Protein AF-A0A4D7QML1-F1 (afdb_monomer)

Sequence (74 aa):
MEASVTDRLASYGAALKTSGAVQKREIRRWLNNRAENPHQPFRHRELATLRFRRMKSQQKFAEFHGSIHNHINQ

pLDDT: mean 73.16, std 7.36, range [43.12, 85.25]

Organism: NCBI:txid2570229

Secondary structure (DSSP, 8-state):
-PPEE--S-HHHHHHHHHTT-GGGEE--HHHHHHHHTTHHHHHHHHHHTTT-SSHHHHHHHHHHHHHHHHHHT-

Foldseek 3Di:
DAQDEDEPDVVVVVVCVVVVRNVSYDDDPVVVCVVCVLCVVVVVVCVVVVVVVDPVVNVVVCVVSVVVSVVVVD

Solvent-accessible surface area (backbone atoms only — not comparable to full-atom values): 4481 Å² total; per-residue (Å²): 134,88,64,52,65,48,69,91,53,67,67,53,56,53,53,26,56,78,67,72,42,60,92,38,56,44,80,42,72,69,60,38,48,60,68,44,53,76,45,48,66,52,50,54,48,45,64,75,43,72,74,59,90,43,70,71,59,53,51,53,50,50,52,55,53,49,51,53,56,52,61,77,73,106

Mean predicted aligned error: 10.62 Å

Structure (mmCIF, N/CA/C/O backbone):
data_AF-A0A4D7QML1-F1
#
_entry.id   AF-A0A4D7QML1-F1
#
loop_
_atom_site.group_PDB
_atom_site.id
_atom_site.type_symbol
_atom_site.label_atom_id
_atom_site.label_alt_id
_atom_site.label_comp_id
_atom_site.label_asym_id
_atom_site.label_entity_id
_atom_site.label_seq_id
_atom_site.pdbx_PDB_ins_code
_atom_site.Cartn_x
_atom_site.Cartn_y
_atom_site.Cartn_z
_atom_site.occupancy
_atom_site.B_iso_or_equiv
_atom_site.auth_seq_id
_atom_site.auth_comp_id
_atom_site.auth_asym_id
_atom_site.auth_atom_id
_atom_site.pdbx_PDB_model_num
ATOM 1 N N . MET A 1 1 ? -23.036 -8.499 4.648 1.00 43.12 1 MET A N 1
ATOM 2 C CA . MET A 1 1 ? -22.531 -7.137 4.931 1.00 43.12 1 MET A CA 1
ATOM 3 C C . MET A 1 1 ? -21.034 -7.252 5.145 1.00 43.12 1 MET A C 1
ATOM 5 O O . MET A 1 1 ? -20.647 -7.949 6.070 1.00 43.12 1 MET A O 1
ATOM 9 N N . GLU A 1 2 ? -20.208 -6.663 4.278 1.00 54.88 2 GLU A N 1
ATOM 10 C CA . GLU A 1 2 ? -18.749 -6.718 4.438 1.00 54.88 2 GLU A CA 1
ATOM 11 C C . GLU A 1 2 ? -18.278 -5.758 5.537 1.00 54.88 2 GLU A C 1
ATOM 13 O O . GLU A 1 2 ? -18.633 -4.576 5.541 1.00 54.88 2 GLU A O 1
ATOM 18 N N . ALA A 1 3 ? -17.499 -6.287 6.479 1.00 62.00 3 ALA A N 1
ATOM 19 C CA . ALA A 1 3 ? -16.741 -5.506 7.445 1.00 62.00 3 ALA A CA 1
ATOM 20 C C . ALA A 1 3 ? -15.364 -5.196 6.849 1.00 62.00 3 ALA A C 1
ATOM 22 O O . ALA A 1 3 ? -14.697 -6.080 6.312 1.00 62.00 3 ALA A O 1
ATOM 23 N N . SER A 1 4 ? -14.937 -3.937 6.929 1.00 62.84 4 SER A N 1
ATOM 24 C CA . SER A 1 4 ? -13.631 -3.516 6.425 1.00 62.84 4 SER A CA 1
ATOM 25 C C . SER A 1 4 ? -12.583 -3.736 7.512 1.00 62.84 4 SER A C 1
ATOM 27 O O . SER A 1 4 ? -12.637 -3.114 8.579 1.00 62.84 4 SER A O 1
ATOM 29 N N . VAL A 1 5 ? -11.625 -4.622 7.249 1.00 66.19 5 VAL A N 1
ATOM 30 C CA . VAL A 1 5 ? -10.510 -4.888 8.162 1.00 66.19 5 VAL A CA 1
ATOM 31 C C . VAL A 1 5 ? -9.406 -3.872 7.885 1.00 66.19 5 VAL A C 1
ATOM 33 O O . VAL A 1 5 ? -8.917 -3.786 6.761 1.00 66.19 5 VAL A O 1
ATOM 36 N N . THR A 1 6 ? -9.053 -3.057 8.880 1.00 70.56 6 THR A N 1
ATOM 37 C CA . THR A 1 6 ? -8.037 -2.005 8.714 1.00 70.56 6 THR A CA 1
ATOM 38 C C . THR A 1 6 ? -7.026 -1.989 9.850 1.00 70.56 6 THR A C 1
ATOM 40 O O . THR A 1 6 ? -7.299 -2.414 10.980 1.00 70.56 6 THR A O 1
ATOM 43 N N . ASP A 1 7 ? -5.828 -1.483 9.558 1.00 70.19 7 ASP A N 1
ATOM 44 C CA . ASP A 1 7 ? -4.787 -1.288 10.562 1.00 70.19 7 ASP A CA 1
ATOM 4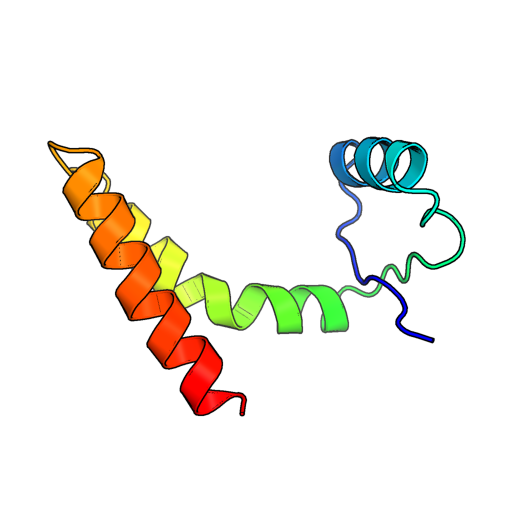5 C C . ASP A 1 7 ? -5.138 -0.173 11.568 1.00 70.19 7 ASP A C 1
ATOM 47 O O . ASP A 1 7 ? -6.048 0.636 11.357 1.00 70.19 7 ASP A O 1
ATOM 51 N N . ARG A 1 8 ? -4.445 -0.141 12.714 1.00 71.81 8 ARG A N 1
ATOM 52 C CA . ARG A 1 8 ? -4.676 0.832 13.798 1.00 71.81 8 ARG A CA 1
ATOM 53 C C . ARG A 1 8 ? -4.187 2.253 13.497 1.00 71.81 8 ARG A C 1
ATOM 55 O O . ARG A 1 8 ? -4.434 3.141 14.308 1.00 71.81 8 ARG A O 1
ATOM 62 N N . LEU A 1 9 ? -3.577 2.488 12.338 1.00 76.44 9 LEU A N 1
ATOM 63 C CA . LEU A 1 9 ? -3.171 3.810 11.853 1.00 76.44 9 LEU A CA 1
ATOM 64 C C . LEU A 1 9 ? -4.319 4.844 11.857 1.00 76.44 9 LEU A C 1
ATOM 66 O O . LEU A 1 9 ? -5.448 4.576 11.433 1.00 76.44 9 LEU A O 1
ATOM 70 N N . ALA A 1 10 ? -4.011 6.062 12.317 1.00 75.38 10 ALA A N 1
ATOM 71 C CA . ALA A 1 10 ? -4.970 7.166 12.442 1.00 75.38 10 ALA A CA 1
ATOM 72 C C . ALA A 1 10 ? -5.531 7.640 11.087 1.00 75.38 10 ALA A C 1
ATOM 74 O O . ALA A 1 10 ? -6.685 8.066 11.009 1.00 75.38 10 ALA A O 1
ATOM 75 N N . SER A 1 11 ? -4.751 7.494 10.012 1.00 76.50 11 SER A N 1
ATOM 76 C CA . SER A 1 11 ? -5.152 7.804 8.635 1.00 76.50 11 SER A CA 1
ATOM 77 C C . SER A 1 11 ? -6.367 6.989 8.177 1.00 76.50 11 SER A C 1
ATOM 79 O O . SER A 1 11 ? -7.295 7.544 7.590 1.00 76.50 11 SER A O 1
ATOM 81 N N . TYR A 1 12 ? -6.435 5.701 8.530 1.00 72.88 12 TYR A N 1
ATOM 82 C CA . TYR A 1 12 ? -7.600 4.861 8.235 1.00 72.88 12 TYR A CA 1
ATOM 83 C C . TYR A 1 12 ? -8.842 5.301 9.007 1.00 72.88 12 TYR A C 1
ATOM 85 O O . TYR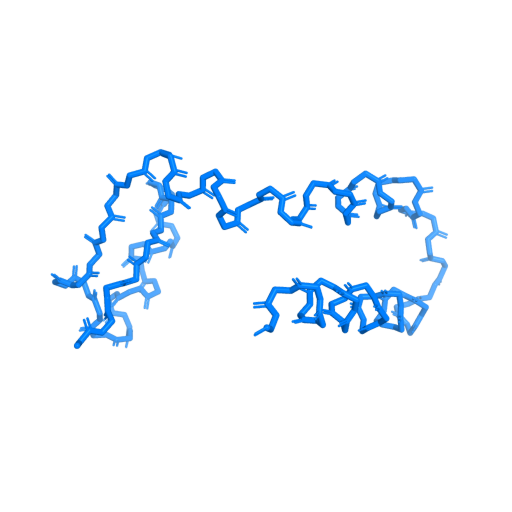 A 1 12 ? -9.949 5.234 8.483 1.00 72.88 12 TYR A O 1
ATOM 93 N N . GLY A 1 13 ? -8.676 5.798 10.237 1.00 76.50 13 GLY A N 1
ATOM 94 C CA . GLY A 1 13 ? -9.779 6.364 11.014 1.00 76.50 13 GLY A CA 1
ATOM 95 C C . GLY A 1 13 ? -10.410 7.585 10.339 1.00 76.50 13 GLY A C 1
ATOM 96 O O . GLY A 1 13 ? -11.634 7.708 10.332 1.00 76.50 13 GLY A O 1
ATOM 97 N N . ALA A 1 14 ? -9.595 8.455 9.736 1.00 81.31 14 ALA A N 1
ATOM 98 C CA . ALA A 1 14 ? -10.079 9.595 8.958 1.00 81.31 14 ALA A CA 1
ATOM 99 C C . ALA A 1 14 ? -10.799 9.143 7.675 1.00 81.31 14 ALA A C 1
ATOM 101 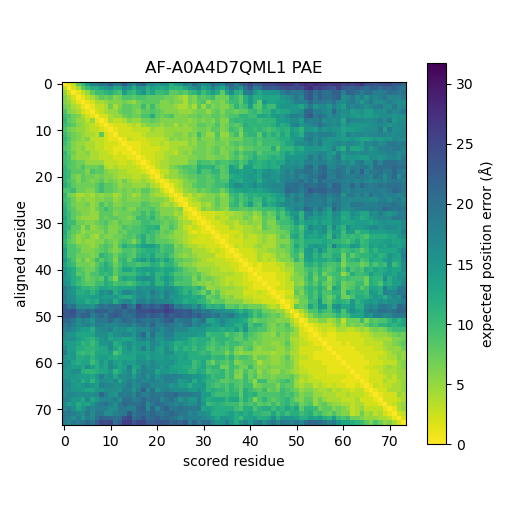O O . ALA A 1 14 ? -11.933 9.550 7.439 1.00 81.31 14 ALA A O 1
ATOM 102 N N . ALA A 1 15 ? -10.202 8.226 6.907 1.00 78.94 15 ALA A N 1
ATOM 103 C CA . ALA A 1 15 ? -10.797 7.702 5.674 1.00 78.94 15 ALA A CA 1
ATOM 104 C C . ALA A 1 15 ? -12.135 6.975 5.913 1.00 78.94 15 ALA A C 1
ATOM 106 O O . ALA A 1 15 ? -13.094 7.145 5.156 1.00 78.94 15 ALA A O 1
ATOM 107 N N . LEU A 1 16 ? -12.235 6.200 6.998 1.00 79.56 16 LEU A N 1
ATOM 108 C CA . LEU A 1 16 ? -13.463 5.498 7.379 1.00 79.56 16 LEU A CA 1
ATOM 109 C C . LEU A 1 16 ? -14.566 6.456 7.842 1.00 79.56 16 LEU A C 1
ATOM 111 O O . LEU A 1 16 ? -15.738 6.165 7.612 1.00 79.56 16 LEU A O 1
ATOM 115 N N . LYS A 1 17 ? -14.211 7.594 8.458 1.00 80.12 17 LYS A N 1
ATOM 116 C CA . LYS A 1 17 ? -15.167 8.666 8.784 1.00 80.12 17 LYS A CA 1
ATOM 117 C C . LYS A 1 17 ? -15.728 9.305 7.522 1.00 80.12 17 LYS A C 1
ATOM 119 O O . LYS A 1 17 ? -16.942 9.426 7.412 1.00 80.12 17 LYS A O 1
ATOM 124 N N . THR A 1 18 ? -14.870 9.633 6.559 1.00 81.31 18 THR A N 1
ATOM 125 C CA . THR A 1 18 ? -15.294 10.178 5.261 1.00 81.31 18 THR A CA 1
ATOM 126 C C . THR A 1 18 ? -16.171 9.193 4.486 1.00 81.31 18 THR A C 1
ATOM 128 O O . THR A 1 18 ? -17.126 9.602 3.839 1.00 81.31 18 THR A O 1
ATOM 131 N N . SER A 1 19 ? -15.891 7.892 4.597 1.00 74.56 19 SER A N 1
ATOM 132 C CA . SER A 1 19 ? -16.611 6.835 3.870 1.00 74.56 19 SER A CA 1
ATOM 133 C C . SER A 1 19 ? -17.834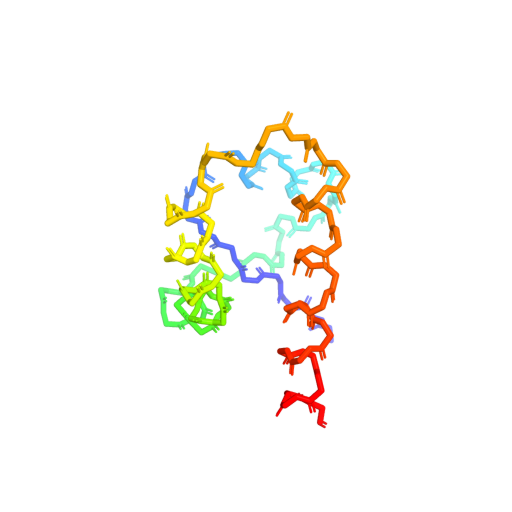 6.278 4.619 1.00 74.56 19 SER A C 1
ATOM 135 O O . SER A 1 19 ? -18.456 5.329 4.150 1.00 74.56 19 SER A O 1
ATOM 137 N N . GLY A 1 20 ? -18.161 6.794 5.812 1.00 78.25 20 GLY A N 1
ATOM 138 C CA . GLY A 1 20 ? -19.287 6.311 6.629 1.00 78.25 20 GLY A CA 1
ATOM 139 C C . GLY A 1 20 ? -19.140 4.877 7.168 1.00 78.25 20 GLY A C 1
ATOM 140 O O . GLY A 1 20 ? -20.092 4.307 7.697 1.00 78.25 20 GLY A O 1
ATOM 141 N N . ALA A 1 21 ? -17.952 4.278 7.070 1.00 75.25 21 ALA A N 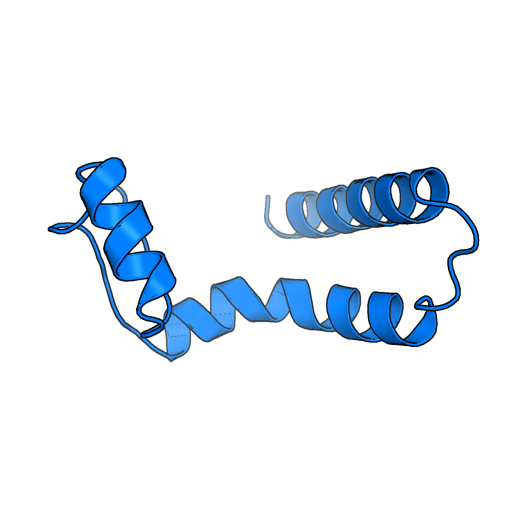1
ATOM 142 C CA . ALA A 1 21 ? -17.691 2.871 7.391 1.00 75.25 21 ALA A CA 1
ATOM 143 C C . ALA A 1 21 ? -17.122 2.655 8.807 1.00 75.25 21 ALA A C 1
ATOM 145 O O . ALA A 1 21 ? -16.677 1.560 9.147 1.00 75.25 21 ALA A O 1
ATOM 146 N N . VAL A 1 22 ? -17.154 3.686 9.661 1.00 72.19 22 VAL A N 1
ATOM 147 C CA . VAL A 1 22 ? -16.572 3.665 11.018 1.00 72.19 22 VAL A CA 1
ATOM 148 C C . VAL A 1 22 ? -17.105 2.509 11.869 1.00 72.19 22 VAL A C 1
ATOM 150 O O . VAL A 1 22 ? -16.329 1.854 12.558 1.00 72.19 22 VAL A O 1
ATOM 153 N N . GLN A 1 23 ? -18.410 2.233 11.797 1.00 70.50 23 GLN A N 1
ATOM 154 C CA . GLN A 1 23 ? -19.066 1.184 12.591 1.00 70.50 23 GLN A CA 1
ATOM 155 C C . GLN A 1 23 ? -18.775 -0.239 12.085 1.00 70.50 23 GLN A C 1
ATOM 157 O O . GLN A 1 23 ? -19.019 -1.202 12.801 1.00 70.50 23 GLN A O 1
ATOM 162 N N . LYS A 1 24 ? -18.243 -0.381 10.864 1.00 71.06 24 LYS A N 1
ATOM 163 C CA . LYS A 1 24 ? -17.944 -1.670 10.217 1.00 71.06 24 LYS A CA 1
ATOM 164 C C . LYS A 1 24 ? -16.451 -2.007 10.242 1.00 71.06 24 LYS A C 1
ATOM 166 O O . LYS A 1 24 ? -16.002 -2.875 9.496 1.00 71.06 24 LYS A O 1
ATOM 171 N N . ARG A 1 25 ? -15.674 -1.294 11.062 1.00 71.56 25 ARG A N 1
ATOM 172 C CA . ARG A 1 25 ? -14.230 -1.480 11.189 1.00 71.56 25 ARG A CA 1
ATOM 173 C C . ARG A 1 25 ? -13.929 -2.643 12.125 1.00 71.56 25 ARG A C 1
ATOM 175 O O . ARG A 1 25 ? -14.163 -2.541 13.327 1.00 71.56 25 ARG A O 1
ATOM 182 N N . GLU A 1 26 ? -13.323 -3.700 11.598 1.00 70.62 26 GLU A N 1
ATOM 183 C CA . GLU A 1 26 ? -12.814 -4.804 12.412 1.00 70.62 26 GLU A CA 1
ATOM 184 C C . GLU A 1 26 ? -11.289 -4.698 12.536 1.00 70.62 26 GLU A C 1
ATOM 186 O O . GLU A 1 26 ? -10.551 -4.773 11.556 1.00 70.62 26 GLU A O 1
ATOM 191 N N . ILE A 1 27 ? -10.793 -4.488 13.757 1.00 67.62 27 ILE A N 1
ATOM 192 C CA . ILE A 1 27 ? -9.355 -4.370 14.021 1.00 67.62 27 ILE A CA 1
ATOM 193 C C . ILE A 1 27 ? -8.854 -5.735 14.480 1.00 67.62 27 ILE A C 1
ATOM 195 O O . ILE A 1 27 ? -8.907 -6.068 15.665 1.00 67.62 27 ILE A O 1
ATOM 199 N N . ARG A 1 28 ? -8.353 -6.538 13.542 1.00 75.44 28 ARG A N 1
ATOM 200 C CA . ARG A 1 28 ? -7.751 -7.839 13.845 1.00 75.44 28 ARG A CA 1
ATOM 201 C C . ARG A 1 28 ? -6.417 -7.992 13.144 1.00 75.44 28 ARG A C 1
ATOM 203 O O . ARG A 1 28 ? -6.349 -8.058 11.922 1.00 75.44 28 ARG A O 1
ATOM 210 N N . ARG A 1 29 ? -5.358 -8.145 13.941 1.00 72.25 29 ARG A N 1
ATOM 211 C CA . ARG A 1 29 ? -3.979 -8.314 13.461 1.00 72.25 29 ARG A CA 1
ATOM 212 C C . ARG A 1 29 ? -3.843 -9.456 12.451 1.00 72.25 29 ARG A C 1
ATOM 214 O O . ARG A 1 29 ? -3.186 -9.282 11.439 1.00 72.25 29 ARG A O 1
ATOM 221 N N . TRP A 1 30 ? -4.493 -10.593 12.693 1.00 71.44 30 TRP A N 1
ATOM 222 C CA . TRP A 1 30 ? -4.464 -11.734 11.770 1.00 71.44 30 TRP A CA 1
ATOM 223 C C . TRP A 1 30 ? -5.157 -11.453 10.433 1.00 71.44 30 TRP A C 1
ATOM 225 O O . TRP A 1 30 ? -4.640 -11.845 9.392 1.00 71.44 30 TRP A O 1
ATOM 235 N N . LEU A 1 31 ? -6.290 -10.746 10.448 1.00 72.12 31 LEU A N 1
ATOM 236 C CA . LEU A 1 31 ? -7.006 -10.379 9.225 1.00 72.12 31 LEU A CA 1
ATOM 237 C C . LEU A 1 31 ? -6.240 -9.310 8.431 1.00 72.12 31 LEU A C 1
ATOM 239 O O . LEU A 1 31 ? -6.119 -9.433 7.217 1.00 72.12 31 LEU A O 1
ATOM 243 N N . ASN A 1 32 ? -5.630 -8.339 9.118 1.00 74.38 32 ASN A N 1
ATOM 244 C CA . ASN A 1 32 ? -4.735 -7.363 8.491 1.00 74.38 32 ASN A CA 1
ATOM 245 C C . ASN A 1 32 ? -3.502 -8.039 7.896 1.00 74.38 32 ASN A C 1
ATOM 247 O O . ASN A 1 32 ? -3.152 -7.770 6.757 1.00 74.38 32 ASN A O 1
ATOM 251 N N . ASN A 1 33 ? -2.880 -8.969 8.624 1.00 74.12 33 ASN A N 1
ATOM 252 C CA . ASN A 1 33 ? -1.746 -9.730 8.109 1.00 74.12 33 ASN A CA 1
ATOM 253 C C . ASN A 1 33 ? -2.137 -10.556 6.882 1.00 74.12 33 ASN A C 1
ATOM 255 O O . ASN A 1 33 ? -1.340 -10.646 5.961 1.00 74.12 33 ASN A O 1
ATOM 259 N N . ARG A 1 34 ? -3.347 -11.133 6.833 1.00 76.56 34 ARG A N 1
ATOM 260 C CA . ARG A 1 34 ? -3.849 -11.855 5.653 1.00 76.56 34 ARG A CA 1
ATOM 261 C C . ARG A 1 34 ? -4.050 -10.928 4.453 1.00 76.56 34 ARG A C 1
ATOM 263 O O . ARG A 1 34 ? -3.702 -11.326 3.349 1.00 76.56 34 ARG A O 1
ATOM 270 N N . ALA A 1 35 ? -4.579 -9.725 4.666 1.00 73.38 35 ALA A N 1
ATOM 271 C CA . ALA A 1 35 ? -4.717 -8.717 3.615 1.00 73.38 35 ALA A CA 1
ATOM 272 C C . ALA A 1 35 ? -3.352 -8.162 3.155 1.00 73.38 35 ALA A C 1
ATOM 274 O O . ALA A 1 35 ? -3.167 -7.878 1.980 1.00 73.38 35 ALA A O 1
ATOM 275 N N . GLU A 1 36 ? -2.372 -8.074 4.059 1.00 72.88 36 GLU A N 1
ATOM 276 C CA . GLU A 1 36 ? -1.020 -7.565 3.787 1.00 72.88 36 GLU A CA 1
ATOM 277 C C . GLU A 1 36 ? -0.039 -8.622 3.251 1.00 72.88 36 GLU A C 1
ATOM 279 O O . GLU A 1 36 ? 0.939 -8.274 2.591 1.00 72.88 36 GLU A O 1
ATOM 284 N N . ASN A 1 37 ? -0.266 -9.916 3.498 1.00 77.06 37 ASN A N 1
ATOM 285 C CA . ASN A 1 37 ? 0.631 -10.993 3.055 1.00 77.06 37 ASN A CA 1
ATOM 286 C C . ASN A 1 37 ? 0.827 -11.029 1.525 1.00 77.06 37 ASN A C 1
ATOM 288 O O . ASN A 1 37 ? 1.964 -11.173 1.076 1.00 77.06 37 ASN A O 1
ATOM 292 N N . PRO A 1 38 ? -0.227 -10.840 0.707 1.00 73.25 38 PRO A N 1
ATOM 293 C CA . PRO A 1 38 ? -0.104 -10.680 -0.741 1.00 73.25 38 PRO A CA 1
ATOM 294 C C . PRO A 1 38 ? 0.752 -9.477 -1.160 1.00 73.25 38 PRO A C 1
ATOM 296 O O . PRO A 1 38 ? 1.343 -9.475 -2.234 1.00 73.25 38 PRO A O 1
ATOM 299 N N . HIS A 1 39 ? 0.862 -8.449 -0.316 1.00 73.75 39 HIS A N 1
ATOM 300 C CA . HIS A 1 39 ? 1.651 -7.253 -0.606 1.00 73.75 39 HIS A CA 1
ATOM 301 C C . HIS A 1 39 ? 3.134 -7.406 -0.247 1.00 73.75 39 HIS A C 1
ATOM 303 O O . HIS A 1 39 ? 3.955 -6.622 -0.717 1.00 73.75 39 HIS A O 1
ATOM 309 N N . GLN A 1 40 ? 3.521 -8.422 0.530 1.00 79.75 40 GLN A N 1
ATOM 310 C CA . GLN A 1 40 ? 4.920 -8.663 0.906 1.00 79.75 40 GLN A CA 1
ATOM 311 C C . GLN A 1 40 ? 5.851 -8.889 -0.305 1.00 79.75 40 GLN A C 1
ATOM 313 O O . GLN A 1 40 ? 6.882 -8.216 -0.383 1.00 79.75 40 GLN A O 1
ATOM 318 N N . PRO A 1 41 ? 5.538 -9.764 -1.286 1.00 75.56 41 PRO A N 1
ATOM 319 C CA . PRO A 1 41 ? 6.371 -9.937 -2.479 1.00 75.56 41 PRO A CA 1
ATOM 320 C C . PRO A 1 41 ? 6.432 -8.671 -3.335 1.00 75.56 41 PRO A C 1
ATOM 322 O O . PRO A 1 41 ? 7.480 -8.363 -3.903 1.00 75.56 41 PRO A O 1
ATOM 325 N N . PHE A 1 42 ? 5.320 -7.929 -3.405 1.00 72.69 42 PHE A N 1
ATOM 326 C CA . PHE A 1 42 ? 5.259 -6.644 -4.092 1.00 72.69 42 PHE A CA 1
ATOM 327 C C . PHE A 1 42 ? 6.178 -5.621 -3.420 1.00 72.69 42 PHE A C 1
ATOM 329 O O . PHE A 1 42 ? 7.022 -5.069 -4.112 1.00 72.69 42 PHE A O 1
ATOM 336 N N . ARG A 1 43 ? 6.122 -5.452 -2.090 1.00 74.19 43 ARG A N 1
ATOM 337 C CA . ARG A 1 43 ? 7.029 -4.557 -1.349 1.00 74.19 43 ARG A CA 1
ATOM 338 C C . ARG A 1 43 ? 8.491 -4.947 -1.522 1.00 74.19 43 ARG A C 1
ATOM 340 O O . ARG A 1 43 ? 9.318 -4.080 -1.766 1.00 74.19 43 ARG A O 1
ATOM 347 N N . HIS A 1 44 ? 8.829 -6.233 -1.451 1.00 78.25 44 HIS A N 1
ATOM 348 C CA . HIS A 1 44 ? 10.213 -6.666 -1.668 1.00 78.25 44 HIS A CA 1
ATOM 349 C C . HIS A 1 44 ? 10.704 -6.358 -3.085 1.00 78.25 44 HIS A C 1
ATOM 351 O O . HIS A 1 44 ? 11.827 -5.884 -3.258 1.00 78.25 44 HIS A O 1
ATOM 357 N N . ARG A 1 45 ? 9.870 -6.591 -4.105 1.00 71.38 45 ARG A N 1
ATOM 358 C CA . ARG A 1 4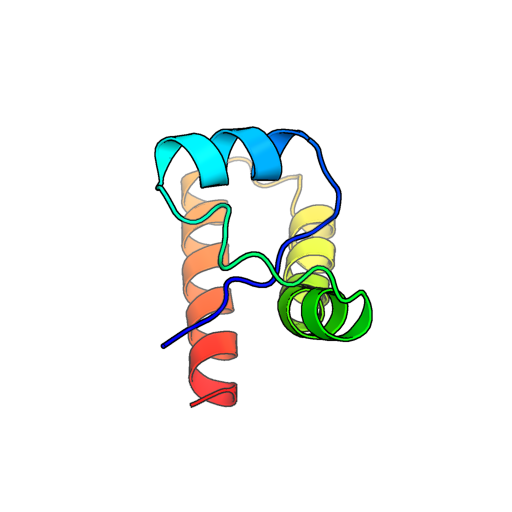5 ? 10.233 -6.277 -5.490 1.00 71.38 45 ARG A CA 1
ATOM 359 C C . ARG A 1 45 ? 10.244 -4.780 -5.748 1.00 71.38 45 ARG A C 1
ATOM 361 O O . ARG A 1 45 ? 11.169 -4.331 -6.406 1.00 71.38 45 ARG A O 1
ATOM 368 N N . GLU A 1 46 ? 9.296 -4.017 -5.213 1.00 70.06 46 GLU A N 1
ATOM 369 C CA . GLU A 1 46 ? 9.260 -2.553 -5.262 1.00 70.06 46 GLU A CA 1
ATOM 370 C C . GLU A 1 46 ? 10.515 -1.962 -4.623 1.00 70.06 46 GLU A C 1
ATOM 372 O O . GLU A 1 46 ? 11.170 -1.147 -5.253 1.00 70.06 46 GLU A O 1
ATOM 377 N N . LEU A 1 47 ? 10.934 -2.438 -3.445 1.00 69.44 47 LEU A N 1
ATOM 378 C CA . LEU A 1 47 ? 12.194 -2.030 -2.815 1.00 69.44 47 LEU A CA 1
ATOM 379 C C . LEU A 1 47 ? 13.413 -2.384 -3.680 1.00 69.44 47 LEU A C 1
ATOM 381 O O . LEU A 1 47 ? 14.292 -1.547 -3.878 1.00 69.44 47 LEU A O 1
ATOM 385 N N . ALA A 1 48 ? 13.447 -3.587 -4.262 1.00 70.56 48 ALA A N 1
ATOM 386 C CA . ALA A 1 48 ? 14.496 -3.984 -5.205 1.00 70.56 48 ALA A CA 1
ATOM 387 C C . ALA A 1 48 ? 14.468 -3.164 -6.514 1.00 70.56 48 ALA A C 1
ATOM 389 O O . ALA A 1 48 ? 15.496 -2.995 -7.171 1.00 70.56 48 ALA A O 1
ATOM 390 N N . THR A 1 49 ? 13.304 -2.621 -6.881 1.00 63.59 49 THR A N 1
ATOM 391 C CA . THR A 1 49 ? 13.067 -1.800 -8.075 1.00 63.59 49 THR A CA 1
ATOM 392 C C . THR A 1 49 ? 12.816 -0.322 -7.770 1.00 63.59 49 THR A C 1
ATOM 394 O O . THR A 1 49 ? 12.457 0.418 -8.681 1.00 63.59 49 THR A O 1
ATOM 397 N N . LEU A 1 50 ? 13.149 0.178 -6.568 1.00 59.72 50 LEU A N 1
ATOM 398 C CA . LEU A 1 50 ? 13.109 1.608 -6.187 1.00 59.72 50 LEU A CA 1
ATOM 399 C C . LEU A 1 50 ? 13.959 2.507 -7.108 1.00 59.72 50 LEU A C 1
ATOM 401 O O . LEU A 1 50 ? 13.950 3.729 -7.009 1.00 59.72 50 LEU A O 1
ATOM 405 N N . ARG A 1 51 ? 14.693 1.895 -8.036 1.00 61.19 51 ARG A N 1
ATOM 406 C CA . ARG A 1 51 ? 15.397 2.521 -9.151 1.00 61.19 51 ARG A CA 1
ATOM 407 C C . ARG A 1 51 ? 14.565 2.618 -10.434 1.00 61.19 51 ARG A C 1
ATOM 409 O O . ARG A 1 51 ? 15.148 2.852 -11.495 1.00 61.19 51 ARG A O 1
ATOM 416 N N . PHE A 1 52 ? 13.240 2.437 -10.401 1.00 66.19 52 PHE A N 1
ATOM 417 C CA . PHE A 1 52 ? 12.401 2.672 -11.574 1.00 66.19 52 PHE A CA 1
ATOM 418 C C . PHE A 1 52 ? 12.562 4.126 -12.014 1.00 66.19 52 PHE A C 1
ATOM 420 O O . PHE A 1 52 ? 11.962 5.050 -11.481 1.00 66.19 52 PHE A O 1
ATOM 427 N N . ARG A 1 53 ? 13.365 4.322 -13.060 1.00 72.44 53 ARG A N 1
ATOM 428 C CA . ARG A 1 53 ? 13.660 5.631 -13.650 1.00 72.44 53 ARG A CA 1
ATOM 429 C C . ARG A 1 53 ? 12.408 6.332 -14.202 1.00 72.44 53 ARG A C 1
ATOM 431 O O . ARG A 1 53 ? 12.475 7.504 -14.559 1.00 72.44 53 ARG A O 1
ATOM 438 N N . ARG A 1 54 ? 11.280 5.617 -14.345 1.00 79.50 54 ARG A N 1
ATOM 439 C CA . ARG A 1 54 ? 10.019 6.122 -14.909 1.00 79.50 54 ARG A CA 1
ATOM 440 C C . ARG A 1 54 ? 8.799 5.509 -14.214 1.00 79.50 54 ARG A C 1
ATOM 442 O O . ARG A 1 54 ? 8.663 4.287 -14.185 1.00 79.50 54 ARG A O 1
ATOM 449 N N . MET A 1 55 ? 7.850 6.362 -13.822 1.00 79.19 55 MET A N 1
ATOM 450 C CA . MET A 1 55 ? 6.564 5.993 -13.197 1.00 79.19 55 MET A CA 1
ATOM 451 C C . MET A 1 55 ? 5.760 4.958 -13.999 1.00 79.19 55 MET A C 1
ATOM 453 O O . MET A 1 55 ? 5.197 4.025 -13.435 1.00 79.19 55 MET A O 1
ATOM 457 N N . LYS A 1 56 ? 5.763 5.058 -15.335 1.00 83.31 56 LYS A N 1
ATOM 458 C CA . LYS A 1 56 ? 5.054 4.115 -16.222 1.00 83.31 56 LYS A CA 1
ATOM 459 C C . LYS A 1 56 ? 5.536 2.664 -16.065 1.00 83.31 56 LYS A C 1
ATOM 461 O O . LYS A 1 56 ? 4.770 1.735 -16.290 1.00 83.31 56 LYS A O 1
ATOM 466 N N . SER A 1 57 ? 6.803 2.464 -15.697 1.00 80.69 57 SER A N 1
ATOM 467 C CA . SER A 1 57 ? 7.357 1.130 -15.442 1.00 80.69 57 SER A CA 1
ATOM 468 C C . SER A 1 57 ? 6.840 0.553 -14.126 1.00 80.69 57 SER A C 1
ATOM 470 O O . SER A 1 57 ? 6.525 -0.630 -14.068 1.00 80.69 57 SER A O 1
ATOM 472 N N . GLN A 1 58 ? 6.712 1.396 -13.099 1.00 80.81 58 GLN A N 1
ATOM 473 C CA . GLN A 1 58 ? 6.154 1.008 -11.805 1.00 80.81 58 GLN A CA 1
ATOM 474 C C . GLN A 1 58 ? 4.662 0.666 -11.924 1.00 80.81 58 GLN A C 1
ATOM 476 O O . GLN A 1 58 ? 4.228 -0.343 -11.382 1.00 80.81 58 GLN A O 1
ATOM 481 N N . GLN A 1 59 ? 3.889 1.447 -12.688 1.00 84.81 59 GLN A N 1
ATOM 482 C CA . GLN A 1 59 ? 2.465 1.169 -12.926 1.00 84.81 59 GLN A CA 1
ATOM 483 C C . GLN A 1 59 ? 2.249 -0.187 -13.605 1.00 84.81 59 GLN A C 1
ATOM 485 O O . GLN A 1 59 ? 1.527 -1.025 -13.076 1.00 84.81 59 GLN A O 1
ATOM 490 N N . LYS A 1 60 ? 2.957 -0.456 -14.711 1.00 85.25 60 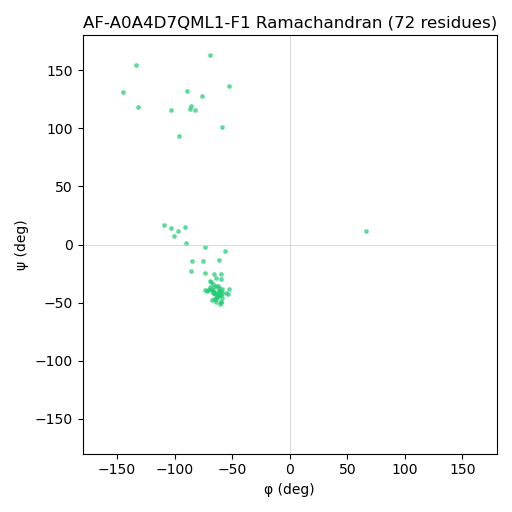LYS A N 1
ATOM 491 C CA . LYS A 1 60 ? 2.890 -1.762 -15.391 1.00 85.25 60 LYS A CA 1
ATOM 492 C C . LYS A 1 60 ? 3.303 -2.920 -14.485 1.00 85.25 60 LYS A C 1
ATOM 49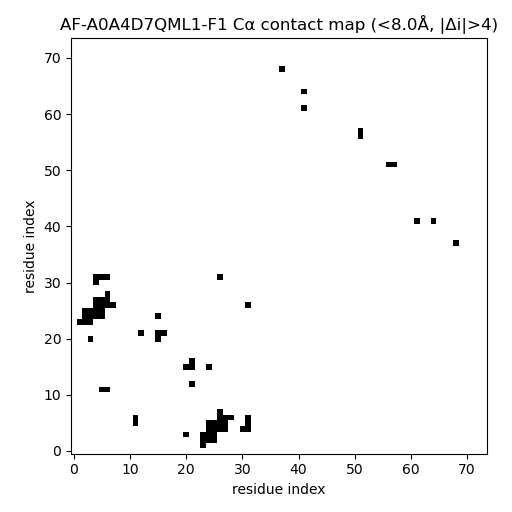4 O O . LYS A 1 60 ? 2.728 -4.003 -14.554 1.00 85.25 60 LYS A O 1
ATOM 499 N N . PHE A 1 61 ? 4.311 -2.695 -13.645 1.00 81.19 61 PHE A N 1
ATOM 500 C CA . PHE A 1 61 ? 4.752 -3.681 -12.670 1.00 81.19 61 PHE A CA 1
ATOM 501 C C . PHE A 1 61 ? 3.645 -3.994 -11.649 1.00 81.19 61 PHE A C 1
ATOM 503 O O . PHE A 1 61 ? 3.367 -5.166 -11.399 1.00 81.19 61 PHE A O 1
ATOM 510 N N . ALA A 1 62 ? 2.971 -2.969 -11.117 1.00 80.75 62 ALA A N 1
ATOM 511 C CA . ALA A 1 62 ? 1.853 -3.123 -10.188 1.00 80.75 62 ALA A CA 1
ATOM 512 C C . ALA A 1 62 ? 0.633 -3.810 -10.822 1.00 80.75 62 ALA A C 1
ATOM 514 O O . ALA A 1 62 ? 0.054 -4.697 -10.200 1.00 80.75 62 ALA A O 1
ATOM 515 N N . GLU A 1 63 ? 0.280 -3.468 -12.063 1.00 83.12 63 GLU A N 1
ATOM 516 C CA . GLU A 1 63 ? -0.829 -4.090 -12.804 1.00 83.12 63 GLU A CA 1
ATOM 517 C C . GLU A 1 63 ? -0.625 -5.603 -12.983 1.00 83.12 63 GLU A C 1
ATOM 519 O O . GLU A 1 63 ? -1.507 -6.398 -12.653 1.00 83.12 63 GLU A O 1
ATOM 524 N N . PHE A 1 64 ? 0.561 -6.017 -13.443 1.00 80.31 64 PHE A N 1
ATOM 525 C CA . PHE A 1 64 ? 0.896 -7.431 -13.636 1.00 80.31 64 PHE A CA 1
ATOM 526 C C . PHE A 1 64 ? 0.875 -8.209 -12.315 1.00 80.31 64 PHE A C 1
ATOM 528 O O . PHE A 1 64 ? 0.292 -9.288 -12.214 1.00 80.31 64 PHE A O 1
ATOM 535 N N . HIS A 1 65 ? 1.479 -7.635 -11.276 1.00 78.00 65 HIS A N 1
ATOM 536 C CA . HIS A 1 65 ? 1.536 -8.255 -9.959 1.00 78.00 65 HIS A CA 1
ATOM 537 C C . HIS A 1 65 ? 0.171 -8.355 -9.273 1.00 78.00 65 HIS A C 1
ATOM 539 O O . HIS A 1 65 ? -0.119 -9.376 -8.646 1.00 78.00 65 HIS A O 1
ATOM 545 N N . GLY A 1 66 ? -0.670 -7.329 -9.416 1.00 79.31 66 GLY A N 1
ATOM 546 C CA . GLY A 1 66 ? -2.045 -7.337 -8.926 1.00 79.31 66 GLY A CA 1
ATOM 547 C 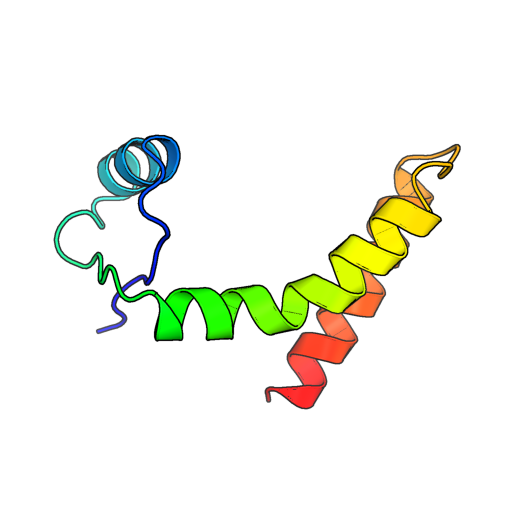C . GLY A 1 66 ? -2.896 -8.384 -9.640 1.00 79.31 66 GLY A C 1
ATOM 548 O O . GLY A 1 66 ? -3.617 -9.128 -8.985 1.00 79.31 66 GLY A O 1
ATOM 549 N N . SER A 1 67 ? -2.756 -8.513 -10.963 1.00 78.88 67 SER A N 1
ATOM 550 C CA . SER A 1 67 ? -3.467 -9.529 -11.748 1.00 78.88 67 SER A CA 1
ATOM 551 C C . SER A 1 67 ? -3.129 -10.957 -11.304 1.00 78.88 67 SER A C 1
ATOM 553 O O . SER A 1 67 ? -4.043 -11.754 -11.109 1.00 78.88 67 SER A O 1
ATOM 555 N N . ILE A 1 68 ? -1.851 -11.266 -11.050 1.00 74.50 68 ILE A N 1
ATOM 556 C CA . ILE A 1 68 ? -1.429 -12.587 -10.549 1.00 74.50 68 ILE A CA 1
ATOM 557 C C . ILE A 1 68 ? -2.011 -12.867 -9.161 1.00 74.50 68 ILE A C 1
ATOM 559 O O . ILE A 1 68 ? -2.553 -13.946 -8.924 1.00 74.50 68 ILE A O 1
ATOM 563 N N . HIS A 1 69 ? -1.922 -11.904 -8.241 1.00 70.88 69 HIS A N 1
ATOM 564 C CA . HIS A 1 69 ? -2.467 -12.083 -6.896 1.00 70.88 69 HIS A CA 1
ATOM 565 C C . HIS A 1 69 ? -3.991 -12.217 -6.894 1.00 70.88 69 HIS A C 1
ATOM 567 O O . HIS A 1 69 ? -4.517 -13.009 -6.116 1.00 70.88 69 HIS A O 1
ATOM 573 N N . ASN A 1 70 ? -4.688 -11.493 -7.767 1.00 72.56 70 ASN A N 1
ATOM 574 C CA . ASN A 1 70 ? -6.135 -11.611 -7.914 1.00 72.56 70 ASN A CA 1
ATOM 575 C C . ASN A 1 70 ? -6.529 -12.953 -8.541 1.00 72.56 70 ASN A C 1
ATOM 577 O O . ASN A 1 70 ? -7.499 -13.551 -8.100 1.00 72.56 70 ASN A O 1
ATOM 581 N N . HIS A 1 71 ? -5.758 -13.456 -9.510 1.00 72.38 71 HIS A N 1
ATOM 582 C CA . HIS A 1 71 ? -6.027 -14.735 -10.168 1.00 72.38 71 HIS A CA 1
ATOM 583 C C . HIS A 1 71 ? -5.813 -15.948 -9.248 1.00 72.38 71 HIS A C 1
ATOM 585 O O . HIS A 1 71 ? -6.575 -16.901 -9.313 1.00 72.38 71 HIS A O 1
ATOM 591 N N . ILE A 1 72 ? -4.808 -15.910 -8.367 1.00 70.25 72 ILE A N 1
ATOM 592 C CA . ILE A 1 72 ? -4.539 -16.997 -7.404 1.00 70.25 72 ILE A CA 1
ATOM 593 C C . ILE A 1 72 ? -5.569 -17.022 -6.257 1.00 70.25 72 ILE A C 1
ATOM 595 O O . ILE A 1 72 ? -5.761 -18.059 -5.630 1.00 70.25 72 ILE A O 1
ATOM 599 N N . ASN A 1 73 ? -6.211 -15.888 -5.960 1.00 58.66 73 ASN A N 1
ATOM 600 C CA . ASN A 1 73 ? -7.214 -15.763 -4.896 1.00 58.66 73 ASN A CA 1
ATOM 601 C C . ASN A 1 73 ? -8.669 -15.790 -5.412 1.00 58.66 73 ASN A C 1
ATOM 603 O O . ASN A 1 73 ? -9.575 -15.509 -4.623 1.00 58.66 73 ASN A O 1
ATOM 607 N N . GLN A 1 74 ? -8.882 -16.077 -6.703 1.00 55.53 74 GLN A N 1
ATOM 608 C CA . GLN A 1 74 ? -10.203 -16.285 -7.310 1.00 55.53 74 GLN A CA 1
ATOM 609 C C . GLN A 1 74 ? -10.686 -17.718 -7.073 1.00 55.53 74 GLN A C 1
ATOM 611 O O . GLN A 1 74 ? -11.900 -17.873 -6.816 1.00 55.53 74 GLN A O 1
#

InterPro domains:
  IPR032874 DDE domain [PF13610] (5-72)

Radius of gyration: 15.16 Å; Cα contacts (8 Å, |Δi|>4): 37; chains: 1; bounding box: 38×27×30 Å